Protein AF-A0AAV9E6J8-F1 (afdb_monomer_lite)

Secondary structure (DSSP, 8-state):
--------TT-EEEEEETTTEEEEEEEEEEETTEEEEEETTS-EEEEEGGGEEEPPTT--TT--SBGGGSS--SHHHHHHHHHHHHHTT--EEEETTEEEE----S--GGG-S--

Structure (mmCIF, N/CA/C/O backbone):
data_AF-A0AAV9E6J8-F1
#
_entry.id   AF-A0AAV9E6J8-F1
#
loop_
_atom_site.group_PDB
_atom_site.id
_atom_site.type_symbol
_atom_site.label_atom_id
_atom_site.label_alt_id
_atom_site.label_comp_id
_atom_site.label_asym_id
_atom_site.label_entity_id
_atom_site.label_seq_id
_atom_site.pdbx_PDB_ins_code
_atom_site.Cartn_x
_atom_site.Cartn_y
_atom_site.Cartn_z
_atom_site.occupancy
_atom_site.B_iso_or_equiv
_atom_site.auth_seq_id
_atom_site.auth_comp_id
_atom_site.auth_asym_id
_atom_site.auth_atom_id
_atom_site.pdbx_PDB_model_num
ATOM 1 N N . MET A 1 1 ? -18.307 -13.420 1.704 1.00 28.42 1 MET A N 1
ATOM 2 C CA . MET A 1 1 ? -18.037 -13.521 3.153 1.00 28.42 1 MET A CA 1
ATOM 3 C C . MET A 1 1 ? -16.995 -12.459 3.457 1.00 28.42 1 MET A C 1
ATOM 5 O O . MET A 1 1 ? -15.830 -12.688 3.173 1.00 28.42 1 MET A O 1
ATOM 9 N N . ALA A 1 2 ? -17.418 -11.255 3.849 1.00 30.02 2 ALA A N 1
ATOM 10 C CA . ALA A 1 2 ? -16.479 -10.188 4.187 1.00 30.02 2 ALA A CA 1
ATOM 11 C C . ALA A 1 2 ? -15.805 -10.573 5.506 1.00 30.02 2 ALA A C 1
ATOM 13 O O . ALA A 1 2 ? -16.503 -10.856 6.479 1.00 30.02 2 ALA A O 1
ATOM 14 N N . ALA A 1 3 ? -14.478 -10.677 5.505 1.00 35.97 3 ALA A N 1
ATOM 15 C CA . ALA A 1 3 ? -13.720 -10.913 6.720 1.00 35.97 3 ALA A CA 1
ATOM 16 C C . ALA A 1 3 ? -14.039 -9.775 7.695 1.00 35.97 3 ALA A C 1
ATOM 18 O O . ALA A 1 3 ? -13.766 -8.612 7.408 1.00 35.97 3 ALA A O 1
ATOM 19 N N . SER A 1 4 ? -14.676 -10.106 8.814 1.00 40.84 4 SER A N 1
ATOM 20 C CA . SER A 1 4 ? -14.876 -9.182 9.922 1.00 40.84 4 SER A CA 1
ATOM 21 C C . SER A 1 4 ? -13.494 -8.826 10.458 1.00 40.84 4 SER A C 1
ATOM 23 O O . SER A 1 4 ? -12.892 -9.612 11.188 1.00 40.84 4 SER A O 1
ATOM 25 N N . ILE A 1 5 ? -12.947 -7.690 10.028 1.00 54.75 5 ILE A N 1
ATOM 26 C CA . ILE A 1 5 ? -11.634 -7.238 10.475 1.00 54.75 5 ILE A CA 1
ATOM 27 C C . ILE A 1 5 ? -11.792 -6.843 11.947 1.00 54.75 5 ILE A C 1
ATOM 29 O O . ILE A 1 5 ? -12.351 -5.798 12.272 1.00 54.75 5 ILE A O 1
ATOM 33 N N . HIS A 1 6 ? -11.357 -7.717 12.853 1.00 56.94 6 HIS A N 1
ATOM 34 C CA . HIS A 1 6 ? -11.222 -7.393 14.269 1.00 56.94 6 HIS A CA 1
ATOM 35 C C . HIS A 1 6 ? -10.014 -6.467 14.426 1.00 56.94 6 HIS A C 1
ATOM 37 O O . HIS A 1 6 ? -8.900 -6.914 14.678 1.00 56.94 6 HIS A O 1
ATOM 43 N N . ILE A 1 7 ? -10.231 -5.171 14.215 1.00 66.00 7 ILE A N 1
ATOM 44 C CA . ILE A 1 7 ? -9.198 -4.151 14.394 1.00 66.00 7 ILE A CA 1
ATOM 45 C C . ILE A 1 7 ? -9.020 -3.928 15.895 1.00 66.00 7 ILE A C 1
ATOM 47 O O . ILE A 1 7 ? -9.898 -3.375 16.559 1.00 66.00 7 ILE A O 1
ATOM 51 N N . ALA A 1 8 ? -7.898 -4.396 16.435 1.00 72.38 8 ALA A N 1
ATOM 52 C CA . ALA A 1 8 ? -7.519 -4.149 17.819 1.00 72.38 8 ALA A CA 1
ATOM 53 C C . ALA A 1 8 ? -6.772 -2.813 17.942 1.00 72.38 8 ALA A C 1
ATOM 55 O O . ALA A 1 8 ? -6.058 -2.400 17.024 1.00 72.38 8 ALA A O 1
ATOM 56 N N . VAL A 1 9 ? -6.906 -2.158 19.096 1.00 79.19 9 VAL A N 1
ATOM 57 C CA . VAL A 1 9 ? -6.092 -0.987 19.455 1.00 79.19 9 VAL A CA 1
ATOM 58 C C . VAL A 1 9 ? -4.609 -1.385 19.422 1.00 79.19 9 VAL A C 1
ATOM 60 O O . VAL A 1 9 ? -4.248 -2.426 19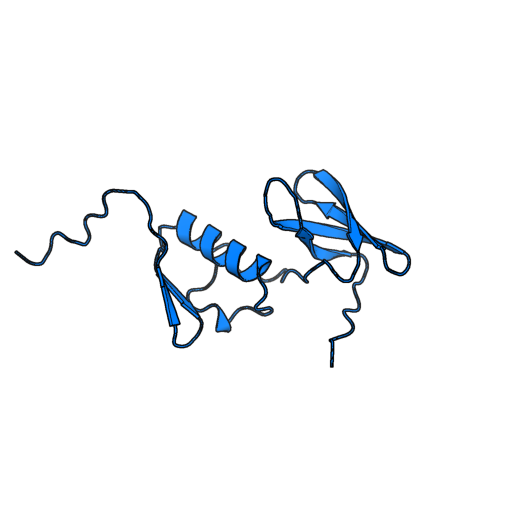.969 1.00 79.19 9 VAL A O 1
ATOM 63 N N . GLY A 1 10 ? -3.777 -0.593 18.741 1.00 81.25 10 GLY A N 1
ATOM 64 C CA . GLY A 1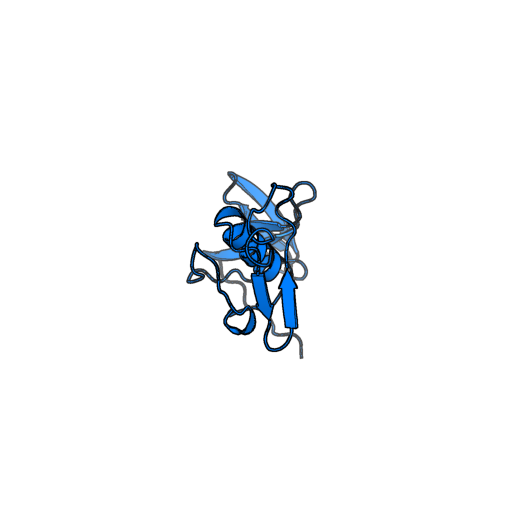 10 ? -2.365 -0.890 18.456 1.00 81.25 10 GLY A CA 1
ATOM 65 C C . GLY A 1 10 ? -2.101 -1.569 17.103 1.00 81.25 10 GLY A C 1
ATOM 66 O O . GLY A 1 10 ? -0.954 -1.850 16.764 1.00 81.25 10 GLY A O 1
ATOM 67 N N . SER A 1 11 ? -3.136 -1.847 16.302 1.00 84.69 11 SER A N 1
ATOM 68 C CA . SER A 1 11 ? -2.941 -2.401 14.953 1.00 84.69 11 SER A CA 1
ATOM 69 C C . SER A 1 11 ? -2.462 -1.324 13.980 1.00 84.69 11 SER A C 1
ATOM 71 O O . SER A 1 11 ? -2.963 -0.198 14.002 1.00 84.69 11 SER A O 1
ATOM 73 N N . HIS A 1 12 ? -1.544 -1.693 13.086 1.00 87.06 12 HIS A N 1
ATOM 74 C CA . HIS A 1 12 ? -1.117 -0.841 11.980 1.00 87.06 12 HIS A CA 1
ATOM 75 C C . HIS A 1 12 ? -2.089 -0.988 10.812 1.00 87.06 12 HIS A C 1
ATOM 77 O O . HIS A 1 12 ? -2.416 -2.099 10.387 1.00 87.06 12 HIS A O 1
ATOM 83 N N . ILE A 1 13 ? -2.556 0.137 10.289 1.00 90.00 13 ILE A N 1
ATOM 84 C CA . ILE A 1 13 ? -3.526 0.178 9.201 1.00 90.00 13 ILE A CA 1
ATOM 85 C C . ILE A 1 13 ? -3.177 1.270 8.192 1.00 90.00 13 ILE A C 1
ATOM 87 O O . ILE A 1 13 ? -2.437 2.210 8.480 1.00 90.00 13 ILE A O 1
ATOM 91 N N . TRP A 1 14 ? -3.763 1.144 7.014 1.00 90.00 14 TRP A N 1
ATOM 92 C CA . TRP A 1 14 ? -3.821 2.162 5.985 1.00 90.00 14 TRP A CA 1
ATOM 93 C C . TRP A 1 14 ? -5.145 2.906 6.068 1.00 90.00 14 TRP A C 1
ATOM 95 O O . TRP A 1 14 ? -6.210 2.293 6.196 1.00 90.00 14 TRP A O 1
ATOM 105 N N . VAL A 1 15 ? -5.057 4.224 5.956 1.00 90.38 15 VAL A N 1
ATOM 106 C CA . VAL A 1 15 ? -6.189 5.145 5.915 1.00 90.38 15 VAL A CA 1
ATOM 107 C C . VAL A 1 15 ? -6.092 5.963 4.635 1.00 90.38 15 VAL A C 1
ATOM 109 O O . VAL A 1 15 ? -4.989 6.305 4.204 1.00 90.38 15 VAL A O 1
ATOM 112 N N . GLU A 1 16 ? -7.231 6.252 4.011 1.00 87.62 16 GLU A N 1
ATOM 113 C CA . GLU A 1 16 ? -7.252 7.143 2.854 1.00 87.62 16 GLU A CA 1
ATOM 114 C C . GLU A 1 16 ? -6.922 8.587 3.252 1.00 87.62 16 GLU A C 1
ATOM 116 O O . GLU A 1 16 ? -7.321 9.068 4.315 1.00 87.62 16 GLU A O 1
ATOM 121 N N . ASP A 1 17 ? -6.201 9.283 2.381 1.00 85.69 17 ASP A N 1
ATOM 122 C CA . ASP A 1 17 ? -5.862 10.692 2.552 1.00 85.69 17 ASP A CA 1
ATOM 123 C C . ASP A 1 17 ? -6.055 11.442 1.224 1.00 85.69 17 ASP A C 1
ATOM 125 O O . ASP A 1 17 ? -5.645 10.938 0.174 1.00 85.69 17 ASP A O 1
ATOM 129 N N . PRO A 1 18 ? -6.670 12.638 1.231 1.00 84.06 18 PRO A N 1
ATOM 130 C CA . PRO A 1 18 ? -6.953 13.379 0.004 1.00 84.06 18 PRO A CA 1
ATOM 131 C C . PRO A 1 18 ? -5.697 13.900 -0.710 1.00 84.06 18 PRO A C 1
ATOM 133 O O . PRO A 1 18 ? -5.754 14.128 -1.917 1.00 84.06 18 PRO A O 1
ATOM 136 N N . ASP A 1 19 ? -4.578 14.092 -0.004 1.00 83.56 19 ASP A N 1
ATOM 137 C CA . ASP A 1 19 ? -3.339 14.624 -0.575 1.00 83.56 19 ASP A CA 1
ATOM 138 C C . ASP A 1 19 ? -2.429 13.497 -1.094 1.00 83.56 19 ASP A C 1
ATOM 140 O O . ASP A 1 19 ? -1.849 13.604 -2.176 1.00 83.56 19 ASP A O 1
ATOM 144 N N . VAL A 1 20 ? -2.290 12.407 -0.327 1.00 79.94 20 VAL A N 1
ATOM 145 C CA . VAL A 1 20 ? -1.296 11.339 -0.587 1.00 79.94 20 VAL A CA 1
ATOM 146 C C . VAL A 1 20 ? -1.934 9.999 -0.987 1.00 79.94 20 VAL A C 1
ATOM 148 O O . VAL A 1 20 ? -1.232 9.006 -1.178 1.00 79.94 20 VAL A O 1
ATOM 151 N N . SER A 1 21 ? -3.257 9.963 -1.175 1.00 85.31 21 SER A N 1
ATOM 152 C CA . SER A 1 21 ? -4.096 8.772 -1.411 1.00 85.31 21 SER A CA 1
ATOM 153 C C . SER A 1 21 ? -4.161 7.801 -0.231 1.00 85.31 21 SER A C 1
ATOM 155 O O . SER A 1 21 ? -5.255 7.496 0.230 1.00 85.31 21 SER A O 1
ATOM 157 N N . TRP A 1 22 ? -3.018 7.333 0.279 1.00 88.12 22 TRP A N 1
ATOM 158 C CA . TRP A 1 22 ? -2.944 6.386 1.393 1.00 88.12 22 TRP A CA 1
ATOM 159 C C . TRP A 1 22 ? -1.839 6.766 2.370 1.00 88.12 22 TRP A C 1
ATOM 161 O O . TRP A 1 22 ? -0.697 6.999 1.971 1.00 88.12 22 TRP A O 1
ATOM 171 N N . ILE A 1 23 ? -2.174 6.771 3.656 1.00 88.69 23 ILE A N 1
ATOM 172 C CA . ILE A 1 23 ? -1.237 6.999 4.755 1.00 88.69 23 ILE A CA 1
ATOM 173 C C . ILE A 1 23 ? -1.324 5.856 5.756 1.00 88.69 23 ILE A C 1
ATOM 175 O O . ILE A 1 23 ? -2.403 5.321 6.019 1.00 88.69 23 ILE A O 1
ATOM 179 N N . ASP A 1 24 ? -0.185 5.458 6.312 1.00 89.50 24 ASP A N 1
ATOM 180 C CA . ASP A 1 24 ? -0.161 4.492 7.397 1.00 89.50 24 ASP A CA 1
ATOM 181 C C . ASP A 1 24 ? -0.310 5.158 8.762 1.00 89.50 24 ASP A C 1
ATOM 183 O O . ASP A 1 24 ? 0.158 6.276 9.007 1.00 89.50 24 ASP A O 1
ATOM 187 N N . GLY A 1 25 ? -0.943 4.428 9.673 1.00 89.88 25 GLY A N 1
ATOM 188 C CA . GLY A 1 25 ? -1.067 4.838 11.056 1.00 89.88 25 GLY A CA 1
ATOM 189 C C . GLY A 1 25 ? -1.424 3.695 11.991 1.00 89.88 25 GLY A C 1
ATOM 190 O O . GLY A 1 25 ? -1.761 2.586 11.574 1.00 89.88 25 GLY A O 1
ATOM 191 N N . GLU A 1 26 ? -1.349 3.995 13.279 1.00 89.75 26 GLU A N 1
ATOM 192 C CA . GLU A 1 26 ? -1.693 3.079 14.357 1.00 89.75 26 GLU A CA 1
ATOM 193 C C . GLU A 1 26 ? -3.062 3.431 14.941 1.00 89.75 26 GLU A C 1
ATOM 195 O O . GLU A 1 26 ? -3.389 4.600 15.172 1.00 89.75 26 GLU A O 1
ATOM 200 N N . VAL A 1 27 ? -3.882 2.411 15.189 1.00 90.00 27 VAL A N 1
ATOM 201 C CA . VAL A 1 27 ? -5.203 2.584 15.797 1.00 90.00 27 VAL A CA 1
ATOM 202 C C . VAL A 1 27 ? -5.058 2.876 17.285 1.00 90.00 27 VAL A C 1
ATOM 204 O O . VAL A 1 27 ? -4.632 2.014 18.049 1.00 90.00 27 VAL A O 1
ATOM 207 N N . VAL A 1 28 ? -5.484 4.064 17.711 1.00 88.19 28 VAL A N 1
ATOM 208 C CA . VAL A 1 28 ? -5.451 4.479 19.124 1.00 88.19 28 VAL A CA 1
ATOM 209 C C . VAL A 1 28 ? -6.772 4.177 19.819 1.00 88.19 28 VAL A C 1
ATOM 211 O O . VAL A 1 28 ? -6.790 3.731 20.962 1.00 88.19 28 VAL A O 1
ATOM 214 N N . GLU A 1 29 ? -7.893 4.401 19.135 1.00 84.69 29 GLU A N 1
ATOM 215 C CA . GLU A 1 29 ? -9.226 4.161 19.688 1.00 84.69 29 GLU A CA 1
ATOM 216 C C . GLU A 1 29 ? -10.152 3.605 18.605 1.00 84.69 29 GLU A C 1
ATOM 218 O O . GLU A 1 29 ? -10.134 4.065 17.464 1.00 84.69 29 GLU A O 1
ATOM 223 N N . ALA A 1 30 ? -10.990 2.636 18.967 1.00 82.69 30 ALA A N 1
ATOM 224 C CA . ALA A 1 30 ? -12.020 2.077 18.098 1.00 82.69 30 ALA A CA 1
ATOM 225 C C . ALA A 1 30 ? -13.380 2.206 18.794 1.00 82.69 30 ALA A C 1
ATOM 227 O O . ALA A 1 30 ? -13.647 1.523 19.783 1.00 82.69 30 ALA A O 1
ATOM 228 N N . ILE A 1 31 ? -14.238 3.099 18.294 1.00 80.88 31 ILE A N 1
ATOM 229 C CA . ILE A 1 31 ? -15.569 3.368 18.845 1.00 80.88 31 ILE A CA 1
ATOM 230 C C . ILE A 1 31 ? -16.612 2.912 17.822 1.00 80.88 31 ILE A C 1
ATOM 232 O O . ILE A 1 31 ? -16.998 3.633 16.902 1.00 80.88 31 ILE A O 1
ATOM 236 N N . GLY A 1 32 ? -17.087 1.676 17.980 1.00 80.56 32 GLY A N 1
ATOM 237 C CA . GLY A 1 32 ? -18.132 1.106 17.131 1.00 80.56 32 GLY A CA 1
ATOM 238 C C . GLY A 1 32 ? -17.693 0.943 15.673 1.00 80.56 32 GLY A C 1
ATOM 239 O O . GLY A 1 32 ? -17.058 -0.049 15.331 1.00 80.56 32 GLY A O 1
ATOM 240 N N . LYS A 1 33 ? -18.085 1.887 14.807 1.00 81.81 33 LYS A N 1
ATOM 241 C CA . LYS A 1 33 ? -17.757 1.895 13.367 1.00 81.81 33 LYS A CA 1
ATOM 242 C C . LYS A 1 33 ? -16.674 2.906 12.992 1.00 81.81 33 LYS A C 1
ATOM 244 O O . LYS A 1 33 ? -16.252 2.927 11.838 1.00 81.81 33 LYS A O 1
ATOM 249 N N . GLU A 1 34 ? -16.251 3.740 13.930 1.00 86.44 34 GLU A N 1
ATOM 250 C CA . GLU A 1 34 ? -15.231 4.758 13.710 1.00 86.44 34 GLU A CA 1
ATOM 251 C C . GLU A 1 34 ? -13.962 4.368 14.460 1.00 86.44 34 GLU A C 1
ATOM 253 O O . GLU A 1 34 ? -13.997 3.952 15.619 1.00 86.44 34 GLU A O 1
ATOM 258 N N . VAL A 1 35 ? -12.833 4.485 13.776 1.00 88.31 35 VAL A N 1
ATOM 259 C CA . VAL A 1 35 ? -11.502 4.237 14.314 1.00 88.31 35 VAL A CA 1
ATOM 260 C C . VAL A 1 35 ? -10.695 5.515 14.217 1.00 88.31 35 VAL A C 1
ATOM 262 O O . VAL A 1 35 ? -10.650 6.179 13.182 1.00 88.31 35 VAL A O 1
ATOM 265 N N . LYS A 1 36 ? -10.066 5.866 15.329 1.00 89.31 36 LYS A N 1
ATOM 266 C CA . LYS A 1 36 ? -9.166 6.998 15.446 1.00 89.31 36 LYS A CA 1
ATOM 267 C C . LYS A 1 36 ? -7.743 6.486 15.333 1.00 89.31 36 LYS A C 1
ATOM 269 O O . LYS A 1 36 ? -7.312 5.618 16.095 1.00 89.31 36 LYS A O 1
ATOM 274 N N . VAL A 1 37 ? -7.038 7.039 14.365 1.00 90.38 37 VAL A N 1
ATOM 275 C CA . VAL A 1 37 ? -5.771 6.524 13.871 1.00 90.38 37 VAL A CA 1
ATOM 276 C C . VAL A 1 37 ? -4.756 7.644 13.969 1.00 90.38 37 VAL A C 1
ATOM 278 O O . VAL A 1 37 ? -4.997 8.752 13.488 1.00 90.38 37 VAL A O 1
ATOM 281 N N . THR A 1 38 ? -3.626 7.375 14.605 1.00 90.69 38 THR A N 1
ATOM 282 C CA . THR A 1 38 ? -2.495 8.298 14.616 1.00 90.69 38 THR A CA 1
ATOM 283 C C . THR A 1 38 ? -1.574 7.918 13.476 1.00 90.69 38 THR A C 1
ATOM 285 O O . THR A 1 38 ? -0.987 6.840 13.470 1.00 90.69 38 THR A O 1
ATOM 288 N N . CYS A 1 39 ? -1.479 8.802 12.492 1.00 86.88 39 CYS A N 1
ATOM 289 C CA . CYS A 1 39 ? -0.658 8.595 11.311 1.00 86.88 39 CYS A CA 1
ATOM 290 C C . CYS A 1 39 ? 0.815 8.798 11.648 1.00 86.88 39 CYS A C 1
ATOM 292 O O . CYS A 1 39 ? 1.157 9.624 12.501 1.00 86.88 39 CYS A O 1
ATOM 294 N N . THR A 1 40 ? 1.693 8.148 10.890 1.00 81.50 40 THR A N 1
ATOM 295 C CA . THR A 1 40 ? 3.150 8.322 11.007 1.00 81.50 40 THR A CA 1
ATOM 296 C C . THR A 1 40 ? 3.577 9.782 10.773 1.00 81.50 40 THR A C 1
ATOM 298 O O . THR A 1 40 ? 4.574 10.246 11.319 1.00 81.50 40 THR A O 1
ATOM 301 N N . SER A 1 41 ? 2.771 10.564 10.043 1.00 76.69 41 SER A N 1
ATOM 302 C CA . SER A 1 41 ? 2.961 12.009 9.841 1.00 76.69 41 SER A CA 1
ATOM 303 C C . SER A 1 41 ? 2.612 12.886 11.060 1.00 76.69 41 SER A C 1
ATOM 305 O O . SER A 1 41 ? 2.682 14.109 10.963 1.00 76.69 41 SER A O 1
ATOM 307 N N . GLY A 1 42 ? 2.178 12.303 12.185 1.00 79.56 42 GLY A N 1
ATOM 308 C CA . GLY A 1 42 ? 1.777 13.023 13.402 1.00 79.56 42 GLY A CA 1
ATOM 309 C C . GLY A 1 42 ? 0.350 13.588 13.383 1.00 79.56 42 GLY A C 1
ATOM 310 O O . GLY A 1 42 ? -0.074 14.221 14.348 1.00 79.56 42 GLY A O 1
ATOM 311 N N . LYS A 1 43 ? -0.410 13.361 12.304 1.00 84.50 43 LYS A N 1
ATOM 312 C CA . LYS A 1 43 ? -1.830 13.730 12.204 1.00 84.50 43 LYS A CA 1
ATOM 313 C C . LYS A 1 43 ? -2.705 12.622 12.787 1.00 84.50 43 LYS A C 1
ATOM 315 O O . LYS A 1 43 ? -2.478 11.446 12.513 1.00 84.50 43 LYS A O 1
ATOM 320 N N . THR A 1 44 ? -3.743 12.986 13.532 1.00 87.62 44 THR A N 1
ATOM 321 C CA . THR A 1 44 ? -4.779 12.038 13.957 1.00 87.62 44 THR A CA 1
ATOM 322 C C . THR A 1 44 ? -5.968 12.139 13.014 1.00 87.62 44 THR A C 1
ATOM 324 O O . THR A 1 44 ? -6.557 13.210 12.879 1.00 87.62 44 THR A O 1
ATOM 327 N N . VAL A 1 45 ? -6.324 11.028 12.377 1.00 87.62 45 VAL A N 1
ATOM 328 C CA . VAL A 1 45 ? -7.456 10.931 11.451 1.00 87.62 45 VAL A CA 1
ATOM 329 C C . VAL A 1 45 ? -8.518 10.010 12.034 1.00 87.62 45 VAL A C 1
ATOM 331 O O . VAL A 1 45 ? -8.210 9.036 12.722 1.00 87.62 45 VAL A O 1
ATOM 334 N N . VAL A 1 46 ? -9.783 10.340 11.792 1.00 88.31 46 VAL A N 1
ATOM 335 C CA . VAL A 1 46 ? -10.917 9.485 12.153 1.00 88.31 46 VAL A CA 1
ATOM 336 C C . VAL A 1 46 ? -11.455 8.897 10.861 1.00 88.31 46 VAL A C 1
ATOM 338 O O . VAL A 1 46 ? -11.870 9.637 9.973 1.00 88.31 46 VAL A O 1
ATOM 341 N N . ALA A 1 47 ? -11.415 7.574 10.753 1.00 86.69 47 ALA A N 1
ATOM 342 C CA . ALA A 1 47 ? -11.849 6.843 9.574 1.00 86.69 47 ALA A CA 1
ATOM 343 C C . ALA A 1 47 ? -12.891 5.790 9.945 1.00 86.69 47 ALA A C 1
ATOM 345 O O . ALA A 1 47 ? -12.974 5.322 11.081 1.00 86.69 47 ALA A O 1
ATOM 346 N N . ASN A 1 48 ? -13.715 5.408 8.974 1.00 86.88 48 ASN A N 1
ATOM 347 C CA . ASN A 1 48 ? -14.661 4.320 9.167 1.00 86.88 48 ASN A CA 1
ATOM 348 C C . ASN A 1 48 ? -13.950 2.969 9.034 1.00 86.88 48 ASN A C 1
ATOM 350 O O . ASN A 1 48 ? -13.116 2.804 8.149 1.00 86.88 48 ASN A O 1
ATOM 354 N N . VAL A 1 49 ? -14.357 1.971 9.822 1.00 83.38 49 VAL A N 1
ATOM 355 C CA . VAL A 1 49 ? -13.838 0.592 9.720 1.00 83.38 49 VAL A CA 1
ATOM 356 C C . VAL A 1 49 ? -13.993 -0.034 8.327 1.00 83.38 49 VAL A C 1
ATOM 358 O O . VAL A 1 49 ? -13.262 -0.955 7.986 1.00 83.38 49 VAL A O 1
ATOM 361 N N . SER A 1 50 ? -14.935 0.458 7.517 1.00 83.12 50 SER A N 1
ATOM 362 C CA . SER A 1 50 ? -15.150 -0.008 6.138 1.00 83.12 50 SER A CA 1
ATOM 363 C C . SER A 1 50 ? -14.126 0.548 5.147 1.00 83.12 50 SER A C 1
ATOM 365 O O . SER A 1 50 ? -14.046 0.054 4.030 1.00 83.12 50 SER A O 1
ATOM 367 N N . ASN A 1 51 ? -13.397 1.592 5.539 1.00 84.25 51 ASN A N 1
ATOM 368 C CA . ASN A 1 51 ? -12.538 2.384 4.667 1.00 84.25 51 ASN A CA 1
ATOM 369 C C . ASN A 1 51 ? -11.077 2.391 5.130 1.00 84.25 51 ASN A C 1
ATOM 371 O O . ASN A 1 51 ? -10.331 3.346 4.923 1.00 84.25 51 ASN A O 1
ATOM 375 N N . ILE A 1 52 ? -10.700 1.331 5.836 1.00 86.62 52 ILE A N 1
ATOM 376 C CA . ILE A 1 52 ? -9.348 1.102 6.319 1.00 86.62 52 ILE A CA 1
ATOM 377 C C . ILE A 1 52 ? -8.884 -0.270 5.863 1.00 86.62 52 ILE A C 1
ATOM 379 O O . ILE A 1 52 ? -9.678 -1.207 5.748 1.00 86.62 52 ILE A O 1
ATOM 383 N N . TYR A 1 53 ? -7.583 -0.394 5.642 1.00 87.56 53 TYR A N 1
ATOM 384 C CA . TYR A 1 53 ? -6.971 -1.653 5.238 1.00 87.56 53 TYR A CA 1
ATOM 385 C C . TYR A 1 53 ? -5.898 -2.054 6.249 1.00 87.56 53 TYR A C 1
ATOM 387 O O . TYR A 1 53 ? -5.180 -1.190 6.743 1.00 87.56 53 TYR A O 1
ATOM 395 N N . PRO A 1 54 ? -5.763 -3.342 6.596 1.00 85.69 54 PRO A N 1
ATOM 396 C CA . PRO A 1 54 ? -4.709 -3.782 7.503 1.00 85.69 54 PRO A CA 1
ATOM 397 C C . PRO A 1 54 ? -3.337 -3.551 6.865 1.00 85.69 54 PRO A C 1
ATOM 399 O O . PRO A 1 54 ? -3.145 -3.863 5.694 1.00 85.69 54 PRO A O 1
ATOM 402 N N . LYS A 1 55 ? -2.373 -3.027 7.622 1.00 84.69 55 LYS A N 1
ATOM 403 C CA . LYS A 1 55 ? -0.980 -2.930 7.181 1.00 84.69 55 LYS A CA 1
ATOM 404 C C . LYS A 1 55 ? -0.198 -4.089 7.780 1.00 84.69 55 LYS A C 1
ATOM 406 O O . LYS A 1 55 ? -0.289 -4.358 8.975 1.00 84.69 55 LYS A O 1
ATOM 411 N N . ASP A 1 56 ? 0.574 -4.766 6.942 1.00 79.56 56 ASP A N 1
ATOM 412 C CA . ASP A 1 56 ? 1.478 -5.808 7.405 1.00 79.56 56 ASP A CA 1
ATOM 413 C C . ASP A 1 56 ? 2.700 -5.165 8.077 1.00 79.56 56 ASP A C 1
ATOM 415 O O . ASP A 1 56 ? 3.428 -4.394 7.450 1.00 79.56 56 ASP A O 1
ATOM 419 N N . ALA A 1 57 ? 2.882 -5.423 9.374 1.00 70.50 57 ALA A N 1
ATOM 420 C CA . ALA A 1 57 ? 3.972 -4.845 10.164 1.00 70.50 57 ALA A CA 1
ATOM 421 C C . ALA A 1 57 ? 5.327 -5.523 9.891 1.00 70.50 57 ALA A C 1
ATOM 423 O O . ALA A 1 57 ? 6.369 -4.939 10.180 1.00 70.50 57 ALA A O 1
ATOM 424 N N . GLU A 1 58 ? 5.314 -6.732 9.323 1.00 68.69 58 GLU A N 1
ATOM 425 C CA . GLU A 1 58 ? 6.511 -7.496 8.948 1.00 68.69 58 GLU A CA 1
ATOM 426 C C . GLU A 1 58 ? 6.913 -7.282 7.480 1.00 68.69 58 GLU A C 1
ATOM 428 O O . GLU A 1 58 ? 7.889 -7.868 7.004 1.00 68.69 58 GLU A O 1
ATOM 433 N N . ALA A 1 59 ? 6.191 -6.417 6.759 1.00 70.25 59 ALA A N 1
ATOM 434 C CA . ALA A 1 59 ? 6.472 -6.127 5.368 1.00 70.25 59 ALA A CA 1
ATOM 435 C C . ALA A 1 59 ? 7.885 -5.559 5.213 1.00 70.25 59 ALA A C 1
ATOM 437 O O . ALA A 1 59 ? 8.290 -4.608 5.889 1.00 70.25 59 ALA A O 1
ATOM 438 N N . LEU A 1 60 ? 8.636 -6.140 4.278 1.00 69.38 60 LEU A N 1
ATOM 439 C CA . LEU A 1 60 ? 9.997 -5.716 3.996 1.00 69.38 60 LEU A CA 1
ATOM 440 C C . LEU A 1 60 ? 10.010 -4.263 3.491 1.00 69.38 60 LEU A C 1
ATOM 442 O O . LEU A 1 60 ? 9.276 -3.936 2.555 1.00 69.38 60 LEU A O 1
ATOM 446 N N . PRO A 1 61 ? 10.888 -3.396 4.030 1.00 68.81 61 PRO A N 1
ATOM 447 C CA . PRO A 1 61 ? 10.967 -1.998 3.606 1.00 68.81 61 PRO A CA 1
ATOM 448 C C . PRO A 1 61 ? 11.411 -1.845 2.142 1.00 68.81 61 PRO A C 1
ATOM 450 O O . PRO A 1 61 ? 11.092 -0.844 1.505 1.00 68.81 61 PRO A O 1
ATOM 453 N N . CYS A 1 62 ? 12.105 -2.849 1.595 1.00 71.25 62 CYS A N 1
ATOM 454 C CA . CYS A 1 62 ? 12.531 -2.907 0.197 1.00 71.25 62 CYS A CA 1
ATOM 455 C C . CYS A 1 62 ? 11.441 -3.365 -0.787 1.00 71.25 62 CYS A C 1
ATOM 457 O O . CYS A 1 62 ? 11.676 -3.395 -1.991 1.00 71.25 62 CYS A O 1
ATOM 459 N N . GLY A 1 63 ? 10.245 -3.704 -0.299 1.00 80.75 63 GLY A N 1
ATOM 460 C CA . GLY A 1 63 ? 9.208 -4.309 -1.126 1.00 80.75 63 GLY A CA 1
ATOM 461 C C . GLY A 1 63 ? 9.553 -5.739 -1.556 1.00 80.75 63 GLY A C 1
ATOM 462 O O . GLY A 1 63 ? 10.534 -6.338 -1.111 1.00 80.75 63 GLY A O 1
ATOM 463 N N . VAL A 1 64 ? 8.703 -6.304 -2.407 1.00 84.75 64 VAL A N 1
ATOM 464 C CA . VAL A 1 64 ? 8.785 -7.672 -2.925 1.00 84.75 64 VAL A CA 1
ATOM 465 C C . VAL A 1 64 ? 8.717 -7.680 -4.447 1.00 84.75 64 VAL A C 1
ATOM 467 O O . VAL A 1 64 ? 7.919 -6.955 -5.045 1.00 84.75 64 VAL A O 1
ATOM 470 N N . ASP A 1 65 ? 9.505 -8.558 -5.069 1.00 85.62 65 ASP A N 1
ATOM 471 C CA . ASP A 1 65 ? 9.510 -8.742 -6.526 1.00 85.62 65 ASP A CA 1
ATOM 472 C C . ASP A 1 65 ? 8.205 -9.317 -7.061 1.00 85.62 65 ASP A C 1
ATOM 474 O O . ASP A 1 65 ? 7.847 -9.054 -8.203 1.00 85.62 65 ASP A O 1
ATOM 478 N N . ASP A 1 66 ? 7.508 -10.111 -6.246 1.00 86.44 66 ASP A N 1
ATOM 479 C CA . ASP A 1 66 ? 6.211 -10.686 -6.580 1.00 86.44 66 ASP A CA 1
ATOM 480 C C . ASP A 1 66 ? 5.194 -10.318 -5.504 1.00 86.44 66 ASP A C 1
ATOM 482 O O . ASP A 1 66 ? 5.288 -10.756 -4.354 1.00 86.44 66 ASP A O 1
ATOM 486 N N . MET A 1 67 ? 4.199 -9.523 -5.892 1.00 85.31 67 MET A N 1
ATOM 487 C CA . MET A 1 67 ? 3.143 -9.052 -5.002 1.00 85.31 67 MET A CA 1
ATOM 488 C C . MET A 1 67 ? 2.235 -10.174 -4.497 1.00 85.31 67 MET A C 1
ATOM 490 O O . MET A 1 67 ? 1.533 -9.972 -3.513 1.00 85.31 67 MET A O 1
ATOM 494 N N . THR A 1 68 ? 2.279 -11.375 -5.084 1.00 84.38 68 THR A N 1
ATOM 495 C CA . THR A 1 68 ? 1.584 -12.547 -4.517 1.00 84.38 68 THR A CA 1
ATOM 496 C C . THR A 1 68 ? 2.135 -12.967 -3.155 1.00 84.38 68 THR A C 1
ATOM 498 O O . THR A 1 68 ? 1.449 -13.664 -2.412 1.00 84.38 68 THR A O 1
ATOM 501 N N . LYS A 1 69 ? 3.351 -12.526 -2.805 1.00 82.38 69 LYS A N 1
ATOM 502 C CA . LYS A 1 69 ? 3.967 -12.758 -1.493 1.00 82.38 69 LYS A CA 1
ATOM 503 C C . LYS A 1 69 ? 3.472 -11.790 -0.417 1.00 82.38 69 LYS A C 1
ATOM 505 O O . LYS A 1 69 ? 3.802 -11.984 0.749 1.00 82.38 69 LYS A O 1
ATOM 510 N N . LEU A 1 70 ? 2.723 -10.745 -0.783 1.00 82.00 70 LEU A N 1
ATOM 511 C CA . LEU A 1 70 ? 2.153 -9.815 0.189 1.00 82.00 70 LEU A CA 1
ATOM 512 C C . LEU A 1 70 ? 1.070 -10.519 1.011 1.00 82.00 70 LEU A C 1
ATOM 514 O O . LEU A 1 70 ? 0.210 -11.203 0.458 1.00 82.00 70 LEU A O 1
ATOM 518 N N . ALA A 1 71 ? 1.072 -10.286 2.325 1.00 77.69 71 ALA A N 1
ATOM 519 C CA . ALA A 1 71 ? 0.044 -10.810 3.226 1.00 77.69 71 ALA A CA 1
ATOM 520 C C . ALA A 1 71 ? -1.364 -10.321 2.841 1.00 77.69 71 ALA A C 1
ATOM 522 O O . ALA A 1 71 ? -2.348 -11.050 2.971 1.00 77.69 71 ALA A O 1
ATOM 523 N N . TYR A 1 72 ? -1.449 -9.095 2.319 1.00 78.31 72 TYR A N 1
ATOM 524 C CA . TYR A 1 72 ? -2.695 -8.484 1.888 1.00 78.31 72 TYR A CA 1
ATOM 525 C C . TYR A 1 72 ? -2.524 -7.798 0.530 1.00 78.31 72 TYR A C 1
ATOM 527 O O . TYR A 1 72 ? -1.763 -6.842 0.390 1.00 78.31 72 TYR A O 1
ATOM 535 N N . LEU A 1 73 ? -3.276 -8.265 -0.469 1.00 81.19 73 LEU A N 1
ATOM 536 C CA . LEU A 1 73 ? -3.261 -7.720 -1.827 1.00 81.19 73 LEU A CA 1
ATOM 537 C C . LEU A 1 73 ? -4.392 -6.695 -2.015 1.00 81.19 73 LEU A C 1
ATOM 539 O O . LEU A 1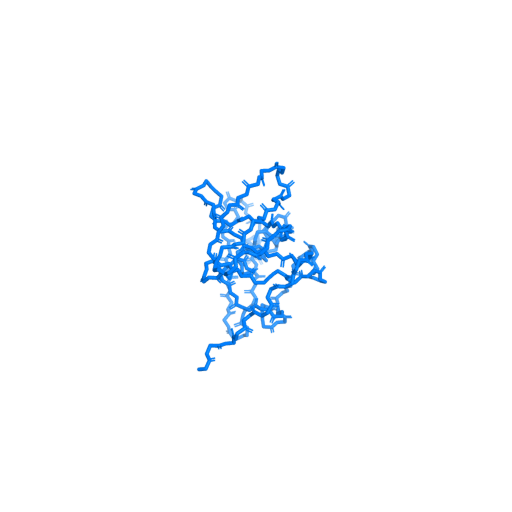 73 ? -5.396 -6.966 -2.670 1.00 81.19 73 LEU A O 1
ATOM 543 N N . HIS A 1 74 ? -4.245 -5.532 -1.385 1.00 85.69 74 HIS A N 1
ATOM 544 C CA . HIS A 1 74 ? -5.153 -4.387 -1.520 1.00 85.69 74 HIS A CA 1
ATOM 545 C C . HIS A 1 74 ? -4.418 -3.170 -2.101 1.00 85.69 74 HIS A C 1
ATOM 547 O O . HIS A 1 74 ? -3.186 -3.137 -2.139 1.00 85.69 74 HIS A O 1
ATOM 553 N N . GLU A 1 75 ? -5.171 -2.155 -2.528 1.00 85.88 75 GLU A N 1
ATOM 554 C CA . GLU A 1 75 ? -4.648 -0.952 -3.192 1.00 85.88 75 GLU A CA 1
ATOM 555 C C . GLU A 1 75 ? -3.489 -0.266 -2.435 1.00 85.88 75 GLU A C 1
ATOM 5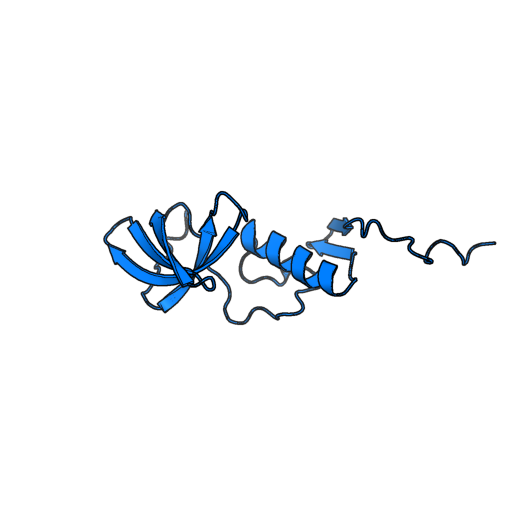57 O O . GLU A 1 75 ? -2.444 -0.066 -3.062 1.00 85.88 75 GLU A O 1
ATOM 562 N N . PRO A 1 76 ? -3.576 0.024 -1.115 1.00 88.62 76 PRO A N 1
ATOM 563 C CA . PRO A 1 76 ? -2.458 0.651 -0.404 1.00 88.62 76 PRO A CA 1
ATOM 564 C C . PRO A 1 76 ? -1.170 -0.190 -0.374 1.00 88.62 76 PRO A C 1
ATOM 566 O O . PRO A 1 76 ? -0.080 0.350 -0.553 1.00 88.62 76 PRO A O 1
ATOM 569 N N . GLY A 1 77 ? -1.269 -1.510 -0.198 1.00 87.12 77 GLY A N 1
ATOM 570 C CA . GLY A 1 77 ? -0.119 -2.416 -0.163 1.00 87.12 77 GLY A CA 1
ATOM 571 C C . GLY A 1 77 ? 0.582 -2.519 -1.517 1.00 87.12 77 GLY A C 1
ATOM 572 O O . GLY A 1 77 ? 1.809 -2.471 -1.584 1.00 87.12 77 GLY A O 1
ATOM 573 N N . VAL A 1 78 ? -0.193 -2.579 -2.604 1.00 88.12 78 VAL A N 1
ATOM 574 C CA . VAL A 1 78 ? 0.341 -2.557 -3.974 1.00 88.12 78 VAL A CA 1
ATOM 575 C C . VAL A 1 78 ? 1.038 -1.228 -4.260 1.00 88.12 78 VAL A C 1
ATOM 577 O O . VAL A 1 78 ? 2.168 -1.221 -4.750 1.00 88.12 78 VAL A O 1
ATOM 580 N N . LEU A 1 79 ? 0.401 -0.105 -3.918 1.00 89.25 79 LEU A N 1
ATOM 581 C CA . LEU A 1 79 ? 0.968 1.224 -4.141 1.00 89.25 79 LEU A CA 1
ATOM 582 C C . LEU A 1 79 ? 2.275 1.422 -3.363 1.00 89.25 79 LEU A C 1
ATOM 584 O O . LEU A 1 79 ? 3.254 1.911 -3.927 1.00 89.25 79 LEU A O 1
ATOM 588 N N . GLN A 1 80 ? 2.305 1.015 -2.091 1.00 87.88 80 GLN A N 1
ATOM 589 C CA . GLN A 1 80 ? 3.503 1.090 -1.260 1.00 87.88 80 GLN A CA 1
ATOM 590 C C . GLN A 1 80 ? 4.633 0.227 -1.830 1.00 87.88 80 GLN A C 1
ATOM 592 O O . GLN A 1 80 ? 5.772 0.685 -1.889 1.00 87.88 80 GLN A O 1
ATOM 597 N N . ASN A 1 81 ? 4.329 -0.992 -2.286 1.00 88.75 81 ASN A N 1
ATOM 598 C CA . ASN A 1 81 ? 5.329 -1.883 -2.870 1.00 88.75 81 ASN A CA 1
ATOM 599 C C . ASN A 1 81 ? 5.955 -1.287 -4.136 1.00 88.75 81 ASN A C 1
ATOM 601 O O . ASN A 1 81 ? 7.176 -1.261 -4.275 1.00 88.75 81 ASN A O 1
ATOM 605 N N . LEU A 1 82 ? 5.117 -0.771 -5.041 1.00 88.75 82 LEU A N 1
ATOM 606 C CA . LEU A 1 82 ? 5.579 -0.129 -6.271 1.00 88.75 82 LEU A CA 1
ATOM 607 C C . LEU A 1 82 ? 6.417 1.116 -5.974 1.00 88.75 82 LEU A C 1
ATOM 609 O O . LEU A 1 82 ? 7.443 1.311 -6.617 1.00 88.75 82 LEU A O 1
ATOM 613 N N . ARG A 1 83 ? 6.020 1.926 -4.984 1.00 87.69 83 ARG A N 1
ATOM 614 C CA . ARG A 1 83 ? 6.791 3.097 -4.549 1.00 87.69 83 ARG A CA 1
ATOM 615 C C . ARG A 1 83 ? 8.165 2.699 -4.010 1.00 87.69 83 ARG A C 1
ATOM 617 O O . ARG A 1 83 ? 9.163 3.192 -4.519 1.00 87.69 83 ARG A O 1
ATOM 624 N N . SER A 1 84 ? 8.221 1.773 -3.050 1.00 88.62 84 SER A N 1
ATOM 625 C CA . SER A 1 84 ? 9.487 1.310 -2.463 1.00 88.62 84 SER A CA 1
ATOM 626 C C . SER A 1 84 ? 10.447 0.756 -3.520 1.00 88.62 84 SER A C 1
ATOM 628 O O . SER A 1 84 ? 11.638 1.047 -3.478 1.00 88.62 84 SER A O 1
ATOM 630 N N . ARG A 1 85 ? 9.940 -0.012 -4.493 1.00 88.88 85 ARG A N 1
ATOM 631 C CA . ARG A 1 85 ? 10.761 -0.564 -5.582 1.00 88.88 85 ARG A CA 1
ATOM 632 C C . ARG A 1 85 ? 11.205 0.499 -6.578 1.00 88.88 85 ARG A C 1
ATOM 634 O O . ARG A 1 85 ? 12.347 0.471 -7.028 1.00 88.88 85 ARG A O 1
ATOM 641 N N . TYR A 1 86 ? 10.337 1.461 -6.880 1.00 87.31 86 TYR A N 1
ATOM 642 C CA . TYR A 1 86 ? 10.679 2.598 -7.727 1.00 87.31 86 TYR A CA 1
ATOM 643 C C . TYR A 1 86 ? 11.829 3.422 -7.137 1.00 87.31 86 TYR A C 1
ATOM 645 O O . TYR A 1 86 ? 12.782 3.719 -7.851 1.00 87.31 86 TYR A O 1
ATOM 653 N N . ASP A 1 87 ? 11.789 3.705 -5.831 1.00 86.31 87 ASP A N 1
ATOM 654 C CA . ASP A 1 87 ? 12.862 4.412 -5.114 1.00 86.31 87 ASP A CA 1
ATOM 655 C C . ASP A 1 87 ? 14.195 3.630 -5.110 1.00 86.31 87 ASP A C 1
ATOM 657 O O . ASP A 1 87 ? 15.260 4.208 -4.893 1.00 86.31 87 ASP A O 1
ATOM 661 N N . MET A 1 88 ? 14.152 2.319 -5.374 1.00 85.50 88 MET A N 1
ATOM 662 C CA . MET A 1 88 ? 15.319 1.441 -5.529 1.00 85.50 88 MET A CA 1
ATOM 663 C C . MET A 1 88 ? 15.729 1.215 -6.994 1.00 85.50 88 MET A C 1
ATOM 665 O O . MET A 1 88 ? 16.576 0.366 -7.267 1.00 85.50 88 MET A O 1
ATOM 669 N N . ASN A 1 89 ? 15.146 1.948 -7.948 1.00 82.69 89 ASN A N 1
ATOM 670 C CA . ASN A 1 89 ? 15.320 1.755 -9.394 1.00 82.69 89 ASN A CA 1
ATOM 671 C C . ASN A 1 89 ? 14.894 0.357 -9.904 1.00 82.69 89 ASN A C 1
ATOM 673 O O . ASN A 1 89 ? 15.256 -0.048 -11.013 1.00 82.69 89 ASN A O 1
ATOM 677 N N . GLU A 1 90 ? 14.066 -0.371 -9.150 1.00 85.06 90 GLU A N 1
ATOM 678 C CA . GLU A 1 90 ? 13.480 -1.652 -9.550 1.00 85.06 90 GLU A CA 1
ATOM 679 C C . GLU A 1 90 ? 12.121 -1.438 -10.226 1.00 85.06 90 GLU A C 1
ATOM 681 O O . GLU A 1 90 ? 11.046 -1.601 -9.650 1.00 85.06 90 GLU A O 1
ATOM 686 N N . ILE A 1 91 ? 12.167 -1.071 -11.504 1.00 86.12 91 ILE A N 1
ATOM 687 C CA . ILE A 1 91 ? 10.975 -0.690 -12.274 1.00 86.12 91 ILE A CA 1
ATOM 688 C C . ILE A 1 91 ? 10.074 -1.863 -12.678 1.00 86.12 91 ILE A C 1
ATOM 690 O O . ILE A 1 91 ? 8.978 -1.633 -13.181 1.00 86.12 91 ILE A O 1
ATOM 694 N N . TYR A 1 92 ? 10.516 -3.104 -12.470 1.00 88.75 92 TYR A N 1
ATOM 695 C CA . TYR A 1 92 ? 9.804 -4.323 -12.845 1.00 88.75 92 TYR A CA 1
ATOM 696 C C . TYR A 1 92 ? 9.326 -5.066 -11.598 1.00 88.75 92 TYR A C 1
ATOM 698 O O . TYR A 1 92 ? 10.124 -5.417 -10.729 1.00 88.75 92 TYR A O 1
ATOM 706 N N . THR A 1 93 ? 8.021 -5.318 -11.519 1.00 88.38 93 THR A N 1
ATOM 707 C CA . THR A 1 93 ? 7.391 -6.023 -10.396 1.00 88.38 93 THR A CA 1
ATOM 708 C C . THR A 1 93 ? 6.376 -7.030 -10.915 1.00 88.38 93 THR A C 1
ATOM 710 O O . THR A 1 93 ? 5.520 -6.696 -11.733 1.00 88.38 93 THR A O 1
ATOM 713 N N . TYR A 1 94 ? 6.446 -8.265 -10.435 1.00 90.50 94 TYR A N 1
ATOM 714 C CA . TYR A 1 94 ? 5.487 -9.311 -10.752 1.00 90.50 94 TYR A CA 1
ATOM 715 C C . TYR A 1 94 ? 4.270 -9.257 -9.827 1.00 90.50 94 TYR A C 1
ATOM 717 O O . TYR A 1 94 ? 4.330 -8.873 -8.660 1.00 90.50 94 TYR A O 1
ATOM 725 N N . THR A 1 95 ? 3.133 -9.674 -10.362 1.00 88.06 95 THR A N 1
ATOM 726 C CA . THR A 1 95 ? 1.953 -10.053 -9.593 1.00 88.06 95 THR A CA 1
ATOM 727 C C . THR A 1 95 ? 1.445 -11.369 -10.167 1.00 88.06 95 THR A C 1
ATOM 729 O O . THR A 1 95 ? 0.621 -11.430 -11.083 1.00 88.06 95 THR A O 1
ATOM 732 N N . GLY A 1 96 ? 2.073 -12.451 -9.704 1.00 85.81 96 GLY A N 1
ATOM 733 C CA . GLY A 1 96 ? 1.915 -13.781 -10.276 1.00 85.81 96 GLY A CA 1
ATOM 734 C C . GLY A 1 96 ? 2.381 -13.805 -11.731 1.00 85.81 96 GLY A C 1
ATOM 735 O O . GLY A 1 96 ? 3.554 -13.604 -12.024 1.00 85.81 96 GLY A O 1
ATOM 736 N N . ASN A 1 97 ? 1.449 -14.020 -12.659 1.00 86.94 97 ASN A N 1
ATOM 737 C CA . ASN A 1 97 ? 1.763 -14.134 -14.088 1.00 86.94 97 ASN A CA 1
ATOM 738 C C . ASN A 1 97 ? 1.833 -12.785 -14.820 1.00 86.94 97 ASN A C 1
ATOM 740 O O . ASN A 1 97 ? 2.142 -12.752 -16.010 1.00 86.94 97 ASN A O 1
ATOM 744 N N . ILE A 1 98 ? 1.494 -11.684 -14.150 1.00 88.94 98 ILE A N 1
ATOM 745 C CA . ILE A 1 98 ? 1.468 -10.349 -14.750 1.00 88.94 98 ILE A CA 1
ATOM 746 C C . ILE A 1 98 ? 2.749 -9.613 -14.356 1.00 88.94 98 ILE A C 1
ATOM 748 O O . ILE A 1 98 ? 3.124 -9.606 -13.185 1.00 88.94 98 ILE A O 1
ATOM 752 N N . LEU A 1 99 ? 3.398 -8.971 -15.329 1.00 89.69 99 LEU A N 1
ATOM 753 C CA . LEU A 1 99 ? 4.538 -8.085 -15.108 1.00 89.69 99 LEU A CA 1
ATOM 754 C C . LEU A 1 99 ? 4.081 -6.626 -15.189 1.00 89.69 99 LEU A C 1
ATOM 756 O O . LEU A 1 99 ? 3.517 -6.202 -16.196 1.00 89.69 99 LEU A O 1
ATOM 760 N N . ILE A 1 100 ? 4.352 -5.863 -14.136 1.00 89.06 100 ILE A N 1
ATOM 761 C CA . ILE A 1 100 ? 4.109 -4.424 -14.055 1.00 89.06 100 ILE A CA 1
ATOM 762 C C . ILE A 1 100 ? 5.447 -3.710 -14.229 1.00 89.06 100 ILE A C 1
ATOM 764 O O . ILE A 1 100 ? 6.412 -4.014 -13.528 1.00 89.06 100 ILE A O 1
ATOM 768 N N . ALA A 1 101 ? 5.490 -2.760 -15.164 1.00 87.81 101 ALA A N 1
ATOM 769 C CA . ALA A 1 101 ? 6.636 -1.892 -15.396 1.00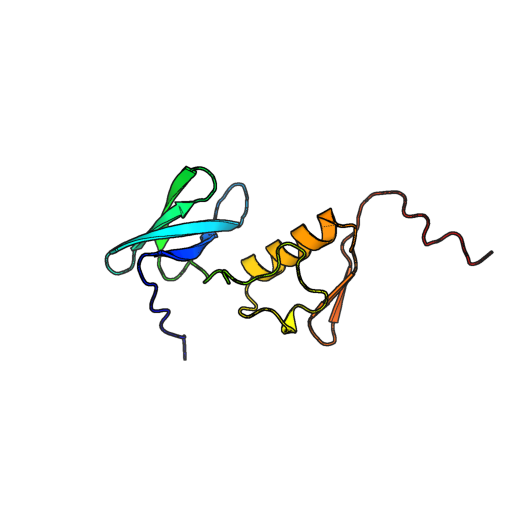 87.81 101 ALA A CA 1
ATOM 770 C C . ALA A 1 101 ? 6.260 -0.434 -15.094 1.00 87.81 101 ALA A C 1
ATOM 772 O O . ALA A 1 101 ? 5.281 0.073 -15.646 1.00 87.81 101 ALA A O 1
ATOM 773 N N . VAL A 1 102 ? 7.027 0.241 -14.235 1.00 88.25 102 VAL A N 1
ATOM 774 C CA . VAL A 1 102 ? 6.834 1.661 -13.897 1.00 88.25 102 VAL A CA 1
ATOM 775 C C . VAL A 1 102 ? 7.871 2.497 -14.643 1.00 88.25 102 VAL A C 1
ATOM 777 O O . VAL A 1 102 ? 9.061 2.223 -14.564 1.00 88.25 102 VAL A O 1
ATOM 780 N N . ASN A 1 103 ? 7.445 3.515 -15.391 1.00 85.94 103 ASN A N 1
ATOM 781 C CA . ASN A 1 103 ? 8.375 4.349 -16.155 1.00 85.94 103 ASN A CA 1
ATOM 782 C C . ASN A 1 103 ? 9.222 5.233 -15.213 1.00 85.94 103 ASN A C 1
ATOM 784 O O . ASN A 1 103 ? 8.631 6.071 -14.533 1.00 85.94 103 ASN A O 1
ATOM 788 N N . PRO A 1 104 ? 10.566 5.113 -15.201 1.00 78.25 104 PRO A N 1
ATOM 789 C CA . PRO A 1 104 ? 11.433 5.950 -14.370 1.00 78.25 104 PRO A CA 1
ATOM 790 C C . PRO A 1 104 ? 11.539 7.400 -14.861 1.00 78.25 104 PRO A C 1
ATOM 792 O O . PRO A 1 104 ? 12.055 8.244 -14.142 1.00 78.25 104 PRO A O 1
ATOM 795 N N . PHE A 1 105 ? 11.100 7.707 -16.091 1.00 72.75 105 PHE A N 1
ATOM 796 C CA . PHE A 1 105 ? 11.272 9.017 -16.747 1.00 72.75 105 PHE A CA 1
ATOM 797 C C . PHE A 1 105 ? 12.723 9.540 -16.789 1.00 72.75 105 PHE A C 1
ATOM 799 O O . PHE A 1 105 ? 12.972 10.675 -17.191 1.00 72.75 105 PHE A O 1
ATOM 806 N N . GLU A 1 106 ? 13.687 8.690 -16.450 1.00 66.25 106 GLU A N 1
ATOM 807 C CA . GLU A 1 106 ? 15.115 8.908 -16.597 1.00 66.25 106 GLU A CA 1
ATOM 808 C C . GLU A 1 106 ? 15.614 8.221 -17.874 1.00 66.25 106 GLU A C 1
ATOM 810 O O . GLU A 1 106 ? 15.063 7.210 -18.323 1.00 66.25 106 GLU A O 1
ATOM 815 N N . GLY A 1 107 ? 16.673 8.768 -18.478 1.00 55.25 107 GLY A N 1
ATOM 816 C CA . GLY A 1 107 ? 17.333 8.165 -19.634 1.00 55.25 107 GLY A CA 1
ATOM 817 C C . GLY A 1 107 ? 17.969 6.834 -19.249 1.00 55.25 107 GLY A C 1
ATOM 818 O O . GLY A 1 107 ? 19.117 6.792 -18.822 1.00 55.25 107 GLY A O 1
ATOM 819 N N . CYS A 1 108 ? 17.215 5.745 -19.371 1.00 52.31 108 CYS A N 1
ATOM 820 C CA . CYS A 1 108 ? 17.679 4.421 -18.994 1.00 52.31 108 CYS A CA 1
ATOM 821 C C . CYS A 1 108 ? 18.634 3.873 -20.080 1.00 52.31 108 CYS A C 1
ATOM 823 O O . CYS A 1 108 ? 18.200 3.678 -21.219 1.00 52.31 108 CYS A O 1
ATOM 825 N N . PRO A 1 109 ? 19.915 3.578 -19.778 1.00 56.44 109 PRO A N 1
ATOM 826 C CA . PRO A 1 109 ? 20.892 3.103 -20.769 1.00 56.44 109 PRO A CA 1
ATOM 827 C C . PRO A 1 109 ? 20.651 1.661 -21.262 1.00 56.44 109 PRO A C 1
ATOM 829 O O . PRO A 1 109 ? 21.442 1.132 -22.040 1.00 56.44 109 PRO A O 1
ATOM 832 N N . ILE A 1 110 ? 19.559 1.008 -20.850 1.00 55.91 110 ILE A N 1
ATOM 833 C CA . ILE A 1 110 ? 19.291 -0.421 -21.099 1.00 55.91 110 ILE A CA 1
ATOM 834 C C . ILE A 1 110 ? 18.996 -0.716 -22.589 1.00 55.91 110 ILE A C 1
ATOM 836 O O . ILE A 1 110 ? 19.057 -1.863 -23.018 1.00 55.91 110 ILE A O 1
ATOM 840 N N . PHE A 1 111 ? 18.762 0.305 -23.422 1.00 54.62 111 PHE A N 1
ATOM 841 C CA . PHE A 1 111 ? 18.627 0.141 -24.879 1.00 54.62 111 PHE A CA 1
ATOM 842 C C . PHE A 1 111 ? 19.958 0.163 -25.660 1.00 54.62 111 PHE A C 1
ATOM 844 O O . PHE A 1 111 ? 19.943 0.025 -26.882 1.00 54.62 111 PHE A O 1
ATOM 851 N N . MET A 1 112 ? 21.115 0.301 -25.000 1.00 46.94 112 MET A N 1
ATOM 852 C CA . MET A 1 112 ? 22.421 0.440 -25.663 1.00 46.94 112 MET A CA 1
ATOM 853 C C . MET A 1 112 ? 23.257 -0.854 -25.645 1.00 46.94 112 MET A C 1
ATOM 855 O O . MET A 1 112 ? 24.419 -0.829 -25.254 1.00 46.94 112 MET A O 1
ATOM 859 N N . ILE A 1 113 ? 22.695 -2.012 -26.017 1.00 47.28 113 ILE A N 1
ATOM 860 C CA . ILE A 1 113 ? 23.504 -3.248 -26.160 1.00 47.28 113 ILE A CA 1
ATOM 861 C C . ILE A 1 113 ? 23.110 -4.135 -27.357 1.00 47.28 113 ILE A C 1
ATOM 863 O O . ILE A 1 113 ? 23.436 -5.317 -27.374 1.00 47.28 113 ILE A O 1
ATOM 867 N N . ILE A 1 114 ? 22.422 -3.595 -28.372 1.00 48.31 114 ILE A N 1
ATOM 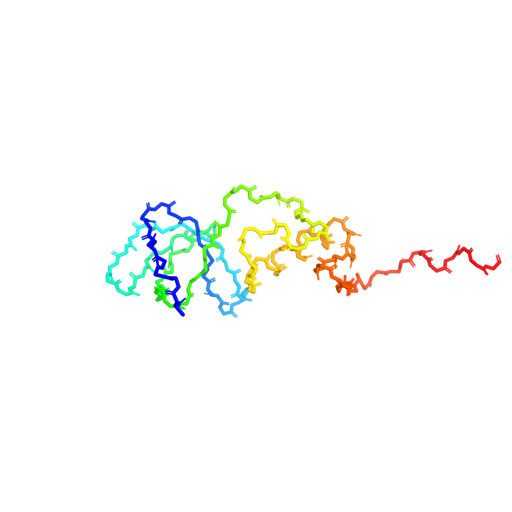868 C CA . ILE A 1 114 ? 22.012 -4.380 -29.560 1.00 48.31 114 ILE A CA 1
ATOM 869 C C . ILE A 1 114 ? 22.451 -3.802 -30.917 1.00 48.31 114 ILE A C 1
ATOM 871 O O . ILE A 1 114 ? 21.894 -4.188 -31.942 1.00 48.31 114 ILE A O 1
ATOM 875 N N . THR A 1 115 ? 23.463 -2.931 -30.945 1.00 41.50 115 THR A N 1
ATOM 876 C CA . THR A 1 115 ? 24.125 -2.510 -32.197 1.00 41.50 115 THR A CA 1
ATOM 877 C C . THR A 1 115 ? 25.480 -3.179 -32.338 1.00 41.50 115 THR A C 1
ATOM 879 O O . THR A 1 115 ? 26.239 -3.152 -31.343 1.00 41.50 115 THR A O 1
#

pLDDT: mean 79.35, std 14.07, range [28.42, 90.69]

InterPro domains:
  IPR001609 Myosin head, motor domain-like [PF00063] (64-111)
  IPR001609 Myosin head, motor domain-like [PS51456] (62-115)
  IPR004009 Myosin, SH3 domain [PF02736] (9-51)
  IPR004009 Myosin, SH3 domain [PS51844] (8-57)
  IPR027417 P-loop containing nucleoside triphosphate hydrolase [SSF52540] (13-110)
  IPR036961 Kinesin motor domain superfamily [G3DSA:3.40.850.10] (12-113)

Radius of gyration: 17.19 Å; chains: 1; bounding box: 42×29×52 Å

Foldseek 3Di:
DPPPPPQDQQFWKWAQDPPPRIFIFGFHDDDPQWTWTQTPVRDIDIDGPVGMGGDDPPADLQADQECCPPPDDDDVNVVSRCVSCLVVVNQWHHHDPDIGGDDNPDPDCVPPDDD

Sequence (115 aa):
MAASIHIAVGSHIWVEDPDVSWIDGEVVEAIGKEVKVTCTSGKTVVANVSNIYPKDAEALPCGVDDMTKLAYLHEPGVLQNLRSRYDMNEIYTYTGNILIAVNPFEGCPIFMIIT

Organism: Acorus calamus (NCBI:txid4465)